Protein AF-A0A9D4K232-F1 (afdb_monomer)

Foldseek 3Di:
DDPPCVVVCPPVPPLDPDDPVSVVLQVVLVVVLVVDDVSVQWDQDSVRDIDGDPPPPVPDDDD

Secondary structure (DSSP, 8-state):
--GGGGGGGTT--------HHHHHHHHHHHHHHHHSTTGGGEEE-TTS-EEE-----------

Radius of gyration: 17.65 Å; Cα contacts (8 Å, |Δi|>4): 31; chains: 1; bounding box: 48×35×45 Å

Nearest PDB structures (foldseek):
  2zqk-assembly1_N  TM=5.682E-01  e=5.602E+00  Escherichia coli O157:H7
  6u42-assembly1_7M  TM=3.123E-01  e=6.002E+00  Chlamydomonas reinhardtii

Mean predicted aligned error: 13.37 Å

Solvent-accessible surface area (backbone atoms only — not comparable to full-atom values): 4255 Å² total; per-residue (Å²): 137,76,83,76,65,63,72,75,48,75,80,57,74,74,83,63,94,65,50,72,65,56,48,50,52,48,50,50,53,56,52,51,35,70,72,40,86,70,24,82,48,44,40,72,49,99,86,67,46,80,40,72,51,79,75,80,76,87,82,79,85,90,132

pLDDT: mean 71.28, std 18.08, range [42.34, 93.56]

Structure (mmCIF, N/CA/C/O backbone):
data_AF-A0A9D4K232-F1
#
_entry.id   AF-A0A9D4K232-F1
#
loop_
_atom_site.group_PDB
_atom_site.id
_atom_site.type_symbol
_atom_site.label_atom_id
_atom_site.label_alt_id
_atom_sit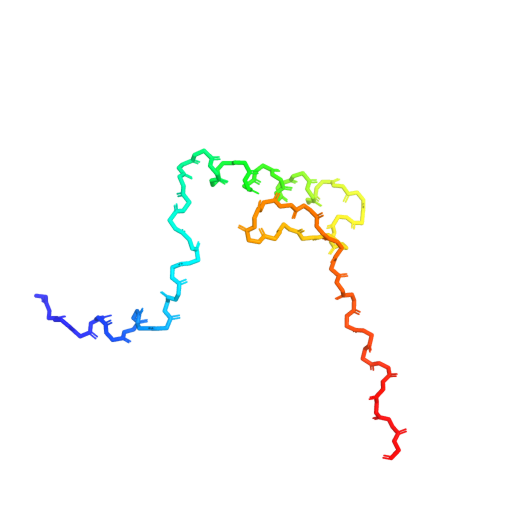e.label_comp_id
_atom_site.label_asym_id
_atom_site.label_entity_id
_atom_site.label_seq_id
_atom_site.pdbx_PDB_ins_code
_atom_site.Cartn_x
_atom_site.Cartn_y
_atom_site.Cartn_z
_atom_site.occupancy
_atom_site.B_iso_or_equiv
_atom_site.auth_seq_id
_atom_site.auth_comp_id
_atom_site.auth_asym_id
_atom_site.auth_atom_id
_atom_site.pdbx_PDB_model_num
ATOM 1 N N . MET A 1 1 ? 0.939 -25.111 -28.018 1.00 42.34 1 MET A N 1
ATOM 2 C CA . MET A 1 1 ? 0.242 -24.252 -27.038 1.00 42.34 1 MET A CA 1
ATOM 3 C C . MET A 1 1 ? -0.085 -22.941 -27.725 1.00 42.34 1 MET A C 1
ATOM 5 O O . MET A 1 1 ? 0.821 -22.258 -28.179 1.00 42.34 1 MET A O 1
ATOM 9 N N . CYS A 1 2 ? -1.369 -22.703 -27.963 1.00 42.81 2 CYS A N 1
ATOM 10 C CA . CYS A 1 2 ? -1.895 -21.652 -28.827 1.00 42.81 2 CYS A CA 1
ATOM 11 C C . CYS A 1 2 ? -2.142 -20.356 -28.038 1.00 42.81 2 CYS A C 1
ATOM 13 O O . CYS A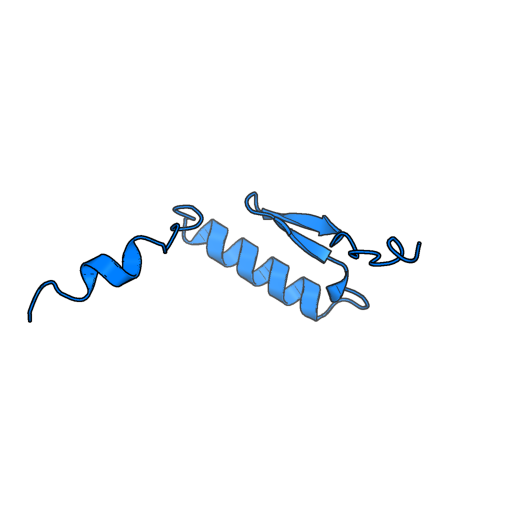 1 2 ? -2.617 -20.400 -26.912 1.00 42.81 2 CYS A O 1
ATOM 15 N N . LEU A 1 3 ? -1.844 -19.216 -28.670 1.00 50.53 3 LEU A N 1
ATOM 16 C CA . LEU A 1 3 ? -1.899 -17.831 -28.169 1.00 50.53 3 LEU A CA 1
ATOM 17 C C . LEU A 1 3 ? -3.301 -17.313 -27.750 1.00 50.53 3 LEU A C 1
ATOM 19 O O . LEU A 1 3 ? -3.546 -16.110 -27.777 1.00 50.53 3 LEU A O 1
ATOM 23 N N . LYS A 1 4 ? -4.240 -18.186 -27.372 1.00 50.78 4 LYS A N 1
ATOM 24 C CA . LYS A 1 4 ? -5.614 -17.801 -27.000 1.00 50.78 4 LYS A CA 1
ATOM 25 C C . LYS A 1 4 ? -5.737 -17.227 -25.582 1.00 50.78 4 LYS A C 1
ATOM 27 O O . LYS A 1 4 ? -6.728 -16.564 -25.303 1.00 50.78 4 LYS A O 1
ATOM 32 N N . ASP A 1 5 ? -4.715 -17.382 -24.743 1.00 50.41 5 ASP A N 1
ATOM 33 C CA . ASP A 1 5 ? -4.722 -16.846 -23.373 1.00 50.41 5 ASP A CA 1
ATOM 34 C C . ASP A 1 5 ? -4.289 -15.372 -23.294 1.00 50.41 5 ASP A C 1
ATOM 36 O O . ASP A 1 5 ? -4.483 -14.724 -22.270 1.00 50.41 5 ASP A O 1
ATOM 40 N N . LEU A 1 6 ? -3.733 -14.793 -24.369 1.00 52.06 6 LEU A N 1
ATOM 41 C CA . LEU A 1 6 ? -3.199 -13.423 -24.335 1.00 52.06 6 LEU A CA 1
ATOM 42 C C . LEU A 1 6 ? -4.295 -12.362 -24.128 1.00 52.06 6 LEU A C 1
ATOM 44 O O . LEU A 1 6 ? -4.052 -11.321 -23.523 1.00 52.06 6 LEU A O 1
ATOM 48 N N . GLN A 1 7 ? -5.512 -12.639 -24.605 1.00 50.78 7 GLN A N 1
ATOM 49 C CA . GLN A 1 7 ? -6.639 -11.708 -24.533 1.00 50.78 7 GLN A CA 1
ATOM 50 C C . GLN A 1 7 ? -7.266 -11.646 -23.132 1.00 50.78 7 GLN A C 1
ATOM 52 O O . GLN A 1 7 ? -7.936 -10.674 -22.807 1.00 50.78 7 GLN A O 1
ATOM 57 N N . GLN A 1 8 ? -7.000 -12.633 -22.270 1.00 51.44 8 GLN A N 1
ATOM 58 C CA . GLN A 1 8 ? -7.489 -12.635 -20.889 1.00 51.44 8 GLN A CA 1
ATOM 59 C C . GLN A 1 8 ? -6.663 -11.728 -19.961 1.00 51.44 8 GLN A C 1
ATOM 61 O O . GLN A 1 8 ? -7.085 -11.429 -18.846 1.00 51.44 8 GLN A O 1
ATOM 66 N N . TYR A 1 9 ? -5.503 -11.260 -20.431 1.00 51.50 9 TYR A N 1
ATOM 67 C CA . TYR A 1 9 ? -4.620 -10.366 -19.685 1.00 51.50 9 TYR A CA 1
ATOM 68 C C . TYR A 1 9 ? -4.730 -8.895 -20.107 1.00 51.50 9 TYR A C 1
ATOM 70 O O . TYR A 1 9 ? -4.043 -8.063 -19.518 1.00 51.50 9 TYR A O 1
ATOM 78 N N . SER A 1 10 ? -5.592 -8.537 -21.072 1.00 48.69 10 SER A N 1
ATOM 79 C CA . SER A 1 10 ? -5.742 -7.136 -21.508 1.00 48.69 10 SER A CA 1
ATOM 80 C C . SER A 1 10 ? -6.301 -6.222 -20.414 1.00 48.69 10 SER A C 1
ATOM 82 O O . SER A 1 10 ? -5.970 -5.042 -20.390 1.00 48.69 10 SER A O 1
ATOM 84 N N . ASP A 1 11 ? -7.084 -6.779 -19.483 1.00 46.91 11 ASP A N 1
ATOM 85 C CA . ASP A 1 11 ? -7.642 -6.070 -18.320 1.00 46.91 11 ASP A CA 1
ATOM 86 C C . ASP A 1 11 ? -6.847 -6.293 -17.027 1.00 46.91 11 ASP A C 1
ATOM 88 O O . ASP A 1 11 ? -7.222 -5.817 -15.950 1.00 46.91 11 ASP A O 1
ATOM 92 N N . VAL A 1 12 ? -5.711 -6.993 -17.097 1.00 47.91 12 VAL A N 1
ATOM 93 C CA . VAL A 1 12 ? -4.801 -7.086 -15.958 1.00 47.91 12 VAL A CA 1
ATOM 94 C C . VAL A 1 12 ? -3.884 -5.878 -16.017 1.00 47.91 12 VAL A C 1
ATOM 96 O O . VAL A 1 12 ? -2.7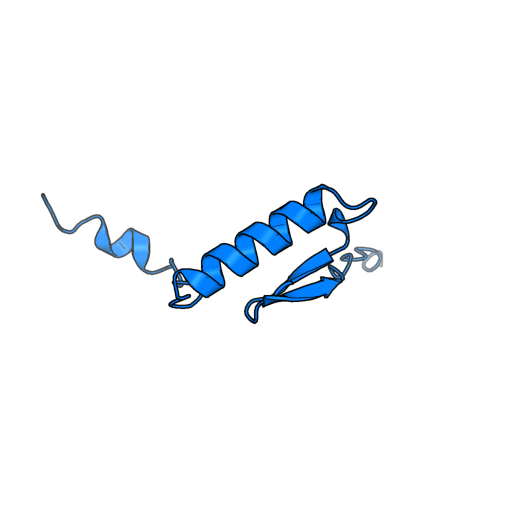42 -5.943 -16.465 1.00 47.91 12 VAL A O 1
ATOM 99 N N . TYR A 1 13 ? -4.390 -4.746 -15.529 1.00 46.97 13 TYR A N 1
ATOM 100 C CA . TYR A 1 13 ? -3.530 -3.646 -15.120 1.00 46.97 13 TYR A CA 1
ATOM 101 C C . TYR A 1 13 ? -2.525 -4.210 -14.114 1.00 46.97 13 TYR A C 1
ATOM 103 O O . TYR A 1 13 ? -2.863 -4.457 -12.952 1.00 46.97 13 TYR A O 1
ATOM 111 N N . VAL A 1 14 ? -1.288 -4.440 -14.560 1.00 55.09 14 VAL A N 1
ATOM 112 C CA . VAL A 1 14 ? -0.162 -4.734 -13.676 1.00 55.09 14 VAL A CA 1
ATOM 113 C C . VAL A 1 14 ? -0.009 -3.497 -12.801 1.00 55.09 14 VAL A C 1
ATOM 115 O O . VAL A 1 14 ? 0.568 -2.491 -13.209 1.00 55.09 14 VAL A O 1
ATOM 118 N N . LYS A 1 15 ? -0.639 -3.530 -11.622 1.00 50.88 15 LYS A N 1
ATOM 119 C CA . LYS A 1 15 ? -0.590 -2.476 -10.608 1.00 50.88 15 LYS A CA 1
ATOM 120 C C . LYS A 1 15 ? 0.855 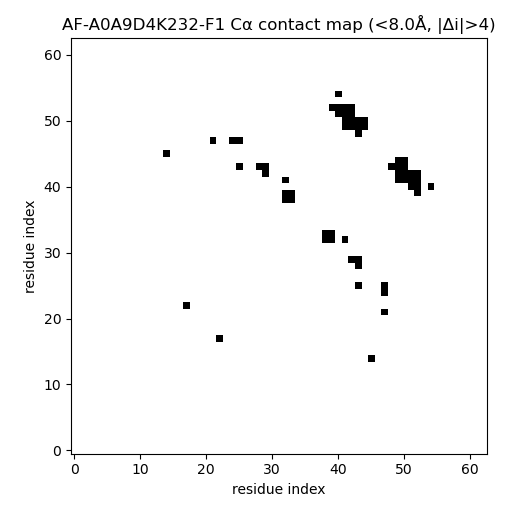-2.376 -10.121 1.00 50.88 15 LYS A C 1
ATOM 122 O O . LYS A 1 15 ? 1.226 -3.030 -9.155 1.00 50.88 15 LYS A O 1
ATOM 127 N N . SER A 1 16 ? 1.616 -1.578 -10.866 1.00 55.81 16 SER A N 1
ATOM 128 C CA . SER A 1 16 ? 3.028 -1.237 -10.737 1.00 55.81 16 SER A CA 1
ATOM 129 C C . SER A 1 16 ? 4.022 -2.406 -10.756 1.00 55.81 16 SER A C 1
ATOM 131 O O . SER A 1 16 ? 3.843 -3.457 -10.142 1.00 55.81 16 SER A O 1
ATOM 133 N N . CYS A 1 17 ? 5.140 -2.193 -11.451 1.00 65.75 17 CYS A N 1
ATOM 134 C CA . CYS A 1 17 ? 6.349 -3.003 -11.337 1.00 65.75 17 CYS A CA 1
ATOM 135 C C . CYS A 1 17 ? 6.965 -2.798 -9.943 1.00 65.75 17 CYS A C 1
ATOM 137 O O . CYS A 1 17 ? 8.001 -2.156 -9.814 1.00 65.75 17 CYS A O 1
ATOM 139 N N . LYS A 1 18 ? 6.303 -3.274 -8.883 1.00 70.75 18 LYS A N 1
ATOM 140 C CA . LYS A 1 18 ? 6.862 -3.216 -7.530 1.00 70.75 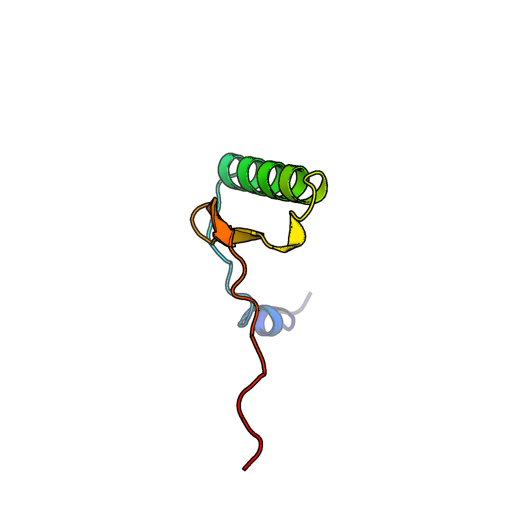18 LYS A CA 1
ATOM 141 C C . LYS A 1 18 ? 8.08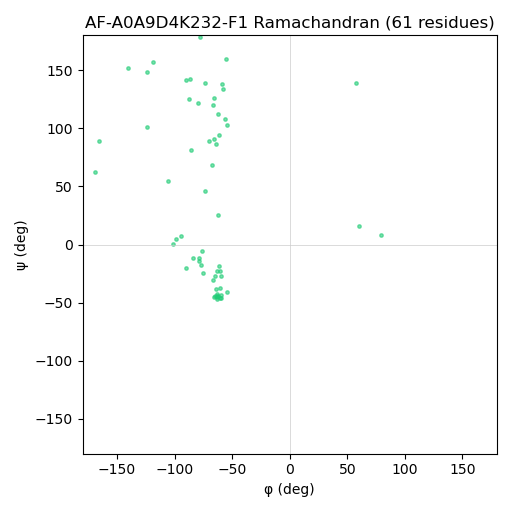9 -4.114 -7.474 1.00 70.75 18 LYS A C 1
ATOM 143 O O . LYS A 1 18 ? 8.010 -5.303 -7.797 1.00 70.75 18 LYS A O 1
ATOM 148 N N . SER A 1 19 ? 9.205 -3.552 -7.038 1.00 81.19 19 SER A N 1
ATOM 149 C CA . SER A 1 19 ? 10.388 -4.302 -6.645 1.00 81.19 19 SER A CA 1
ATOM 150 C C . SER A 1 19 ? 10.034 -5.329 -5.565 1.00 81.19 19 SER A C 1
ATOM 152 O O . SER A 1 19 ? 9.026 -5.230 -4.856 1.00 81.19 19 SER A O 1
ATOM 154 N N . HIS A 1 20 ? 10.890 -6.337 -5.415 1.00 82.81 20 HIS A N 1
ATOM 155 C CA . HIS A 1 20 ? 10.717 -7.349 -4.377 1.00 82.81 20 HIS A CA 1
ATOM 156 C C . HIS A 1 20 ? 10.600 -6.724 -2.973 1.00 82.81 20 HIS A C 1
ATOM 158 O O . HIS A 1 20 ? 9.734 -7.120 -2.194 1.00 82.81 20 HIS A O 1
ATOM 164 N N . ALA A 1 21 ? 11.408 -5.698 -2.687 1.00 84.62 21 ALA A N 1
ATOM 165 C CA . ALA A 1 21 ? 11.379 -4.976 -1.420 1.00 84.62 21 ALA A CA 1
ATOM 166 C C . ALA A 1 21 ? 10.039 -4.259 -1.190 1.00 84.62 21 ALA A C 1
ATOM 168 O O . ALA A 1 21 ? 9.440 -4.410 -0.128 1.00 84.62 21 ALA A O 1
ATOM 169 N N . GLU A 1 22 ? 9.518 -3.545 -2.191 1.00 82.12 22 GLU A N 1
ATOM 170 C CA . GLU A 1 22 ? 8.215 -2.870 -2.091 1.00 82.12 22 GLU A CA 1
ATOM 171 C C . GLU A 1 22 ? 7.075 -3.863 -1.840 1.00 82.12 22 GLU A C 1
ATOM 173 O O . GLU A 1 22 ? 6.173 -3.589 -1.046 1.00 82.12 22 GLU A O 1
ATOM 178 N N . ARG A 1 23 ? 7.135 -5.047 -2.463 1.00 83.44 23 ARG A N 1
ATOM 179 C CA . ARG A 1 23 ? 6.163 -6.119 -2.220 1.00 83.44 23 ARG A CA 1
ATOM 180 C C . ARG A 1 23 ? 6.237 -6.638 -0.783 1.00 83.44 23 ARG A C 1
ATOM 182 O O . ARG A 1 23 ? 5.191 -6.810 -0.160 1.00 83.44 23 ARG A O 1
ATOM 189 N N . LEU A 1 24 ? 7.438 -6.866 -0.248 1.00 86.94 24 LEU A N 1
ATOM 190 C CA . LEU A 1 24 ? 7.619 -7.300 1.142 1.00 86.94 24 LEU A CA 1
ATOM 191 C C . LEU A 1 24 ? 7.112 -6.249 2.135 1.00 86.94 24 LEU A C 1
ATOM 193 O O . LEU A 1 24 ? 6.388 -6.588 3.070 1.00 86.94 24 LEU A O 1
ATOM 197 N N . ILE A 1 25 ? 7.435 -4.975 1.905 1.00 86.06 25 ILE A N 1
ATOM 198 C CA . ILE A 1 25 ? 6.966 -3.859 2.737 1.00 86.06 25 ILE A CA 1
ATOM 199 C C . ILE A 1 25 ? 5.436 -3.805 2.738 1.00 86.06 25 ILE A C 1
ATOM 201 O O . ILE A 1 25 ? 4.819 -3.724 3.801 1.00 86.06 25 ILE A O 1
ATOM 205 N N . GLU A 1 26 ? 4.804 -3.922 1.568 1.00 85.94 26 GLU A N 1
ATOM 206 C CA . GLU A 1 26 ? 3.345 -3.942 1.467 1.00 85.94 26 GLU A CA 1
ATOM 207 C C . GLU A 1 26 ? 2.726 -5.151 2.186 1.00 85.94 26 GLU A C 1
ATOM 209 O O . GLU A 1 26 ? 1.717 -5.006 2.882 1.00 85.94 26 GLU A O 1
ATOM 214 N N . MET A 1 27 ? 3.310 -6.343 2.038 1.00 87.38 27 MET A N 1
ATOM 215 C CA . MET A 1 27 ? 2.828 -7.551 2.716 1.00 87.38 27 MET A CA 1
ATOM 216 C C . MET A 1 27 ? 2.915 -7.417 4.236 1.00 87.38 27 MET A C 1
ATOM 218 O O . MET A 1 27 ? 1.941 -7.727 4.924 1.00 87.38 27 MET A O 1
ATOM 222 N N . ASN A 1 28 ? 4.028 -6.891 4.749 1.00 90.31 28 ASN A N 1
ATOM 223 C CA . ASN A 1 28 ? 4.210 -6.636 6.176 1.00 90.31 28 ASN A CA 1
ATOM 224 C C . ASN A 1 28 ? 3.202 -5.601 6.686 1.00 90.31 28 ASN A C 1
ATOM 226 O O . ASN A 1 28 ? 2.539 -5.839 7.692 1.00 90.31 28 ASN A O 1
ATOM 230 N N . ALA A 1 29 ? 3.000 -4.498 5.959 1.00 89.25 29 ALA A N 1
ATOM 231 C CA . ALA A 1 29 ? 2.005 -3.487 6.318 1.00 89.25 29 ALA A CA 1
ATOM 232 C C . ALA A 1 29 ? 0.583 -4.076 6.367 1.00 89.25 29 ALA A C 1
ATOM 234 O O . ALA A 1 29 ? -0.165 -3.838 7.314 1.00 89.25 29 ALA A O 1
ATOM 235 N N . ARG A 1 30 ? 0.211 -4.911 5.387 1.00 89.19 30 ARG A N 1
ATOM 236 C CA . ARG A 1 30 ? -1.082 -5.618 5.381 1.00 89.19 30 ARG A CA 1
ATOM 237 C C . ARG A 1 30 ? -1.209 -6.609 6.538 1.00 89.19 30 ARG A C 1
ATOM 239 O O . ARG A 1 30 ? -2.303 -6.742 7.082 1.00 89.19 30 ARG A O 1
ATOM 246 N N . ALA A 1 31 ? -0.134 -7.309 6.895 1.00 92.19 31 ALA A N 1
ATOM 247 C CA . ALA A 1 31 ? -0.124 -8.233 8.025 1.00 92.19 31 ALA A CA 1
ATOM 248 C C . ALA A 1 31 ? -0.321 -7.491 9.356 1.00 92.19 31 ALA A C 1
ATOM 250 O O . ALA A 1 31 ? -1.175 -7.889 10.144 1.00 92.19 31 ALA A O 1
ATOM 251 N N . LEU A 1 32 ? 0.376 -6.369 9.556 1.00 91.31 32 LEU A N 1
ATOM 252 C CA . LEU A 1 32 ? 0.232 -5.518 10.742 1.00 91.31 32 LEU A CA 1
ATOM 253 C C . LEU A 1 32 ? -1.192 -4.970 10.880 1.00 91.31 32 LEU A C 1
ATOM 255 O O . LEU A 1 32 ? -1.802 -5.096 11.939 1.00 91.31 32 LEU A O 1
ATOM 259 N N . LEU A 1 33 ? -1.775 -4.460 9.790 1.00 90.62 33 LEU A N 1
ATOM 260 C CA . LEU A 1 33 ? -3.162 -3.984 9.799 1.00 90.62 33 LEU A CA 1
ATOM 261 C C . LEU A 1 33 ? -4.171 -5.083 10.168 1.00 90.62 33 LEU A C 1
ATOM 263 O O . LEU A 1 33 ? -5.231 -4.775 10.689 1.00 90.62 33 LEU A O 1
ATOM 267 N N . ARG A 1 34 ? -3.885 -6.366 9.924 1.00 90.12 34 ARG A N 1
ATOM 268 C CA . ARG A 1 34 ? -4.784 -7.457 10.349 1.00 90.12 34 ARG A CA 1
ATOM 269 C C . ARG A 1 34 ? -4.710 -7.746 11.846 1.00 90.12 34 ARG A C 1
ATOM 271 O O . ARG A 1 34 ? -5.662 -8.298 12.384 1.00 90.12 34 ARG A O 1
ATOM 278 N N . GLN A 1 35 ? -3.593 -7.415 12.487 1.00 93.56 35 GLN A N 1
ATOM 279 C CA . GLN A 1 35 ? -3.380 -7.641 13.917 1.00 93.56 35 GLN A CA 1
ATOM 280 C C . GLN A 1 35 ? -3.838 -6.456 14.773 1.00 93.56 35 GLN A C 1
ATOM 282 O O . GLN A 1 35 ? -4.083 -6.620 15.964 1.00 93.56 35 GLN A O 1
ATOM 287 N N . MET A 1 36 ? -3.967 -5.266 14.181 1.00 90.12 36 MET A N 1
ATOM 288 C CA . MET A 1 36 ? -4.435 -4.085 14.896 1.00 90.12 36 MET A CA 1
ATOM 289 C C . MET A 1 36 ? -5.945 -4.148 15.181 1.00 90.12 36 MET A C 1
ATOM 291 O O . MET A 1 36 ? -6.724 -4.483 14.278 1.00 90.12 36 MET A O 1
ATOM 295 N N . PRO A 1 37 ? -6.388 -3.736 16.384 1.00 88.75 37 PRO A N 1
ATOM 296 C CA . PRO A 1 37 ? -7.795 -3.438 16.612 1.00 88.75 37 PRO A CA 1
ATOM 297 C C . PRO A 1 37 ? -8.233 -2.346 15.627 1.00 88.75 37 PRO A C 1
ATOM 299 O O . PRO A 1 37 ? -7.501 -1.392 15.373 1.00 88.75 37 PRO A O 1
ATOM 302 N N . ASP A 1 38 ? -9.390 -2.547 14.996 1.00 87.19 38 ASP A N 1
ATOM 303 C CA . ASP A 1 38 ? -9.933 -1.674 13.947 1.00 87.19 38 ASP A CA 1
ATOM 304 C C . ASP A 1 38 ? -9.074 -1.502 12.684 1.00 87.19 38 ASP A C 1
ATOM 306 O O . ASP A 1 38 ? -9.359 -0.649 11.841 1.00 87.19 38 ASP A O 1
ATOM 310 N N . GLY A 1 39 ? -8.086 -2.368 12.449 1.00 84.62 39 GLY A N 1
ATOM 311 C CA . GLY A 1 39 ? -7.220 -2.282 11.270 1.00 84.62 39 GLY A CA 1
ATOM 312 C C . GLY A 1 39 ? -7.944 -2.418 9.918 1.00 84.62 39 GLY A C 1
ATOM 313 O O . GLY A 1 39 ? -7.460 -1.943 8.888 1.00 84.62 39 GLY A O 1
ATOM 314 N N . LYS A 1 40 ? -9.172 -2.960 9.918 1.00 85.44 40 LYS A N 1
ATOM 315 C CA . LYS A 1 40 ? -10.092 -2.957 8.763 1.00 85.44 40 LYS A CA 1
ATOM 316 C C . LYS A 1 40 ? -10.472 -1.550 8.285 1.00 85.44 40 LYS A C 1
ATOM 318 O O . LYS A 1 40 ? -10.835 -1.401 7.120 1.00 85.44 40 LYS A O 1
ATOM 323 N N . ASN A 1 41 ? -10.364 -0.536 9.146 1.00 90.06 41 ASN A N 1
ATOM 324 C CA . ASN A 1 41 ? -10.629 0.864 8.816 1.00 90.06 41 ASN A CA 1
ATOM 325 C C . ASN A 1 41 ? -9.498 1.496 8.003 1.00 90.06 41 ASN A C 1
ATOM 327 O O . ASN A 1 41 ? -9.645 2.624 7.548 1.00 90.06 41 ASN A O 1
ATOM 331 N N . PHE A 1 42 ? -8.393 0.783 7.780 1.00 89.62 42 PHE A N 1
ATOM 332 C CA . PHE A 1 42 ? -7.242 1.280 7.043 1.00 89.62 42 PHE A CA 1
ATOM 333 C C . PHE A 1 42 ? -6.968 0.434 5.791 1.00 89.62 42 PHE A C 1
ATOM 335 O O . PHE A 1 42 ? -7.400 -0.718 5.641 1.00 89.62 42 PHE A O 1
ATOM 342 N N . ARG A 1 43 ? -6.277 1.036 4.826 1.00 88.50 43 ARG A N 1
ATOM 343 C CA . ARG A 1 43 ? -5.776 0.383 3.614 1.00 88.50 43 ARG A CA 1
ATOM 344 C C . ARG A 1 43 ? -4.391 0.912 3.276 1.00 88.50 43 ARG A C 1
ATOM 346 O O . ARG A 1 43 ? -4.085 2.062 3.560 1.00 88.50 43 ARG A O 1
ATOM 353 N N . VAL A 1 44 ? -3.593 0.081 2.619 1.00 86.94 44 VAL A N 1
ATOM 354 C CA . VAL A 1 44 ? -2.342 0.516 1.995 1.00 86.94 44 VAL A CA 1
ATOM 355 C C . VAL A 1 44 ? -2.669 0.999 0.581 1.00 86.94 44 VAL A C 1
ATOM 357 O O . VAL A 1 44 ? -3.325 0.278 -0.176 1.00 86.94 44 VAL A O 1
ATOM 360 N N . ASP A 1 45 ? -2.287 2.230 0.249 1.00 82.62 45 ASP A N 1
ATOM 361 C CA . ASP A 1 45 ? -2.482 2.814 -1.078 1.00 82.62 45 ASP A CA 1
ATOM 362 C C . ASP A 1 45 ? -1.440 2.306 -2.098 1.00 82.62 45 ASP A C 1
ATOM 364 O O . ASP A 1 45 ? -0.558 1.501 -1.787 1.00 82.62 45 ASP A O 1
ATOM 368 N N . ALA A 1 46 ? -1.549 2.751 -3.354 1.00 73.62 46 ALA A N 1
ATOM 369 C CA . ALA A 1 46 ? -0.624 2.341 -4.414 1.00 73.62 46 ALA A CA 1
ATOM 370 C C . ALA A 1 46 ? 0.834 2.771 -4.157 1.00 73.62 46 ALA A C 1
ATOM 372 O O . ALA A 1 46 ? 1.747 2.118 -4.659 1.00 73.62 46 ALA A O 1
ATOM 373 N N . ASN A 1 47 ? 1.032 3.807 -3.337 1.00 77.81 47 ASN A N 1
ATOM 374 C CA . ASN A 1 47 ? 2.324 4.375 -2.959 1.00 77.81 47 ASN A CA 1
ATOM 375 C C . ASN A 1 47 ? 2.854 3.794 -1.633 1.00 77.81 47 ASN A C 1
ATOM 377 O O . ASN A 1 47 ? 3.843 4.289 -1.099 1.00 77.81 47 ASN A O 1
ATOM 381 N N . GLY A 1 48 ? 2.194 2.774 -1.072 1.00 74.81 48 GLY A N 1
ATOM 382 C CA . GLY A 1 48 ? 2.608 2.132 0.177 1.00 74.81 48 GLY A CA 1
ATOM 383 C C . GLY A 1 48 ? 2.226 2.893 1.450 1.00 74.81 48 GLY A C 1
ATOM 384 O O . GLY A 1 48 ? 2.642 2.493 2.536 1.00 74.81 48 GLY A O 1
ATOM 385 N N . ARG A 1 49 ? 1.431 3.966 1.365 1.00 85.12 49 ARG A N 1
ATOM 386 C CA . ARG A 1 49 ? 0.986 4.737 2.536 1.00 85.12 49 ARG A CA 1
ATOM 387 C C . ARG A 1 49 ? -0.274 4.130 3.136 1.00 85.12 49 ARG A C 1
ATOM 389 O O . ARG A 1 49 ? -1.170 3.685 2.418 1.00 85.12 49 ARG A O 1
ATOM 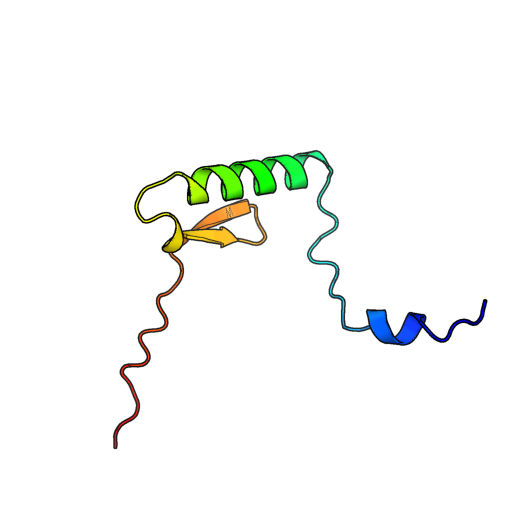396 N N . ILE A 1 50 ? -0.367 4.151 4.463 1.00 88.88 50 ILE A N 1
ATOM 397 C CA . ILE A 1 50 ? -1.580 3.752 5.178 1.00 88.88 50 ILE A CA 1
ATOM 398 C C . ILE A 1 50 ? -2.565 4.918 5.127 1.00 88.88 50 ILE A C 1
ATOM 400 O O . ILE A 1 50 ? -2.262 6.018 5.580 1.00 88.88 50 ILE A O 1
ATOM 404 N N . GLN A 1 51 ? -3.745 4.671 4.575 1.00 87.94 51 GLN A N 1
ATOM 405 C CA . GLN A 1 51 ? -4.836 5.634 4.510 1.00 87.94 51 GLN A CA 1
ATOM 406 C C . GLN A 1 51 ? -6.094 5.053 5.159 1.00 87.94 51 GLN A C 1
ATOM 408 O O . GLN A 1 51 ? -6.316 3.839 5.070 1.00 87.94 51 GLN A O 1
ATOM 413 N N . PRO A 1 52 ? -6.953 5.887 5.767 1.00 89.56 52 PRO A N 1
ATOM 414 C CA . PRO A 1 52 ? -8.275 5.442 6.173 1.00 89.56 52 PRO A CA 1
ATOM 415 C C . PRO A 1 52 ? -9.044 4.945 4.943 1.00 89.56 52 PRO A C 1
ATOM 417 O O . PRO A 1 52 ? -9.000 5.536 3.858 1.00 89.56 52 PRO A O 1
ATOM 420 N N . ARG A 1 53 ? -9.755 3.830 5.093 1.00 86.62 53 ARG A N 1
ATOM 421 C CA . ARG A 1 53 ? -10.799 3.462 4.146 1.00 86.62 53 ARG A CA 1
ATOM 422 C C . ARG A 1 53 ? -11.884 4.510 4.302 1.00 86.62 53 ARG A C 1
ATOM 424 O O . ARG A 1 53 ? -12.434 4.657 5.388 1.00 86.62 53 ARG A O 1
ATOM 431 N N . GLN A 1 54 ? -12.185 5.226 3.223 1.00 77.75 54 GLN A N 1
ATOM 432 C CA . GLN A 1 54 ? -13.429 5.976 3.152 1.00 77.75 54 GLN A CA 1
ATOM 433 C C . GLN A 1 54 ? -14.545 4.956 3.383 1.00 77.75 54 GLN A C 1
ATOM 435 O O . GLN A 1 54 ? -14.750 4.058 2.563 1.00 77.75 54 GLN A O 1
ATOM 440 N N . GLN A 1 55 ? -15.177 5.014 4.554 1.00 65.12 55 GLN A N 1
ATOM 441 C CA . GLN A 1 55 ? -16.431 4.317 4.771 1.00 65.12 55 GLN A CA 1
ATOM 442 C C . GLN A 1 55 ? -17.383 4.955 3.767 1.00 65.12 55 GLN A C 1
ATOM 444 O O . GLN A 1 55 ? -17.631 6.156 3.830 1.00 65.12 55 GLN A O 1
ATOM 449 N N . HIS A 1 56 ? -17.800 4.185 2.763 1.00 53.62 56 HIS A N 1
ATOM 450 C CA . HIS A 1 56 ? -18.851 4.617 1.859 1.00 53.62 56 HIS A CA 1
ATOM 451 C C . HIS A 1 56 ? -20.106 4.703 2.726 1.00 53.62 56 HIS A C 1
ATOM 453 O O . HIS A 1 56 ? -20.778 3.700 2.966 1.00 53.62 56 HIS A O 1
ATOM 459 N N . ASP A 1 57 ? -20.350 5.876 3.299 1.00 50.84 57 ASP A N 1
ATOM 460 C CA . ASP A 1 57 ? -21.578 6.169 4.010 1.00 50.84 57 ASP A CA 1
ATOM 461 C C . ASP A 1 57 ? -22.653 6.237 2.922 1.00 50.84 57 ASP A C 1
ATOM 463 O O . ASP A 1 57 ? -22.879 7.262 2.284 1.00 50.84 57 ASP A O 1
ATOM 467 N N . ASN A 1 58 ? -23.255 5.087 2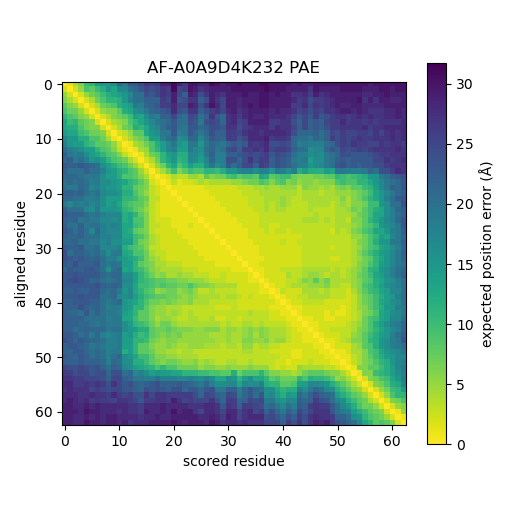.617 1.00 50.72 58 ASN A N 1
ATOM 468 C CA . ASN A 1 58 ? -24.345 4.942 1.655 1.00 50.72 58 ASN A CA 1
ATOM 469 C C . ASN A 1 58 ? -25.652 5.509 2.258 1.00 50.72 58 ASN A C 1
ATOM 471 O O . ASN A 1 58 ? -26.703 4.876 2.223 1.00 50.72 58 ASN A O 1
ATOM 475 N N . ARG A 1 59 ? -25.576 6.697 2.872 1.00 48.81 59 ARG A N 1
ATOM 476 C CA . ARG A 1 59 ? -26.675 7.443 3.503 1.00 48.81 59 ARG A CA 1
ATOM 477 C C . ARG A 1 59 ? -27.077 8.635 2.640 1.00 48.81 59 ARG A C 1
ATOM 479 O O . ARG A 1 59 ? -27.086 9.773 3.094 1.00 48.81 59 ARG A O 1
ATOM 486 N N . GLY A 1 60 ? -27.394 8.382 1.377 1.00 48.62 60 GLY A N 1
ATOM 487 C CA . GLY A 1 60 ? -27.768 9.464 0.477 1.00 48.62 60 GLY A CA 1
ATOM 488 C C . GLY A 1 60 ? -28.339 8.998 -0.846 1.00 48.62 60 GLY A C 1
ATOM 489 O O . GLY A 1 60 ? -27.736 9.281 -1.869 1.00 48.62 60 GLY A O 1
ATOM 490 N N . ASN A 1 61 ? -29.474 8.289 -0.828 1.00 47.31 61 ASN A N 1
ATOM 491 C CA . ASN A 1 61 ? -30.563 8.594 -1.761 1.00 47.31 61 ASN A CA 1
ATOM 492 C C . ASN A 1 61 ? -31.869 7.908 -1.323 1.00 47.31 61 ASN A C 1
ATOM 494 O O . ASN A 1 61 ? -32.161 6.778 -1.707 1.00 47.31 61 ASN A O 1
ATOM 498 N N . VAL A 1 62 ? -32.642 8.598 -0.488 1.00 48.28 62 VAL A N 1
ATOM 499 C CA . VAL A 1 62 ? -34.095 8.420 -0.422 1.00 48.28 62 VAL A CA 1
ATOM 500 C C . VAL A 1 62 ? -34.660 9.812 -0.655 1.00 48.28 62 VAL A C 1
ATOM 502 O O . VAL A 1 62 ? -34.552 10.651 0.234 1.00 48.28 62 VAL A O 1
ATOM 505 N N . ASN A 1 63 ? -35.120 10.062 -1.878 1.00 42.88 63 ASN A N 1
ATOM 506 C CA . ASN A 1 63 ? -36.139 11.037 -2.269 1.00 42.88 63 ASN A CA 1
ATOM 507 C C . ASN A 1 63 ? -36.588 10.690 -3.687 1.00 42.88 63 ASN A C 1
ATOM 509 O O . ASN A 1 63 ? -35.708 10.63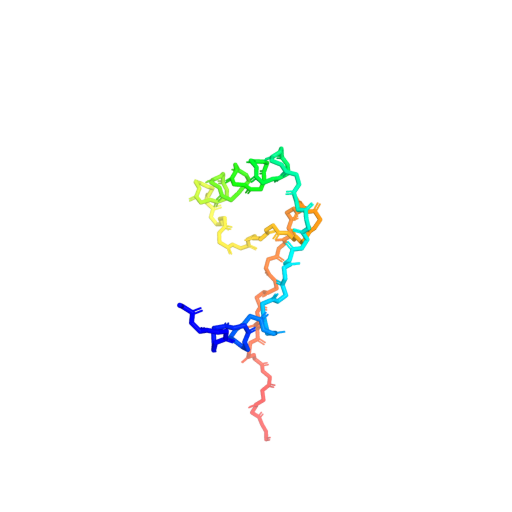4 -4.575 1.00 42.88 63 ASN A O 1
#

Organism: Dreissena polymorpha (NCBI:txid45954)

Sequence (63 aa):
MCLKDLQQYSDVYVKSCKSHAERLIEMNARALLRQMPDGKNFRVDANGRIQPRQQHDNRGNVN